Protein AF-A0A6J4XKE2-F1 (afdb_monomer_lite)

Sequence (55 aa):
MPRTSRMIIAEEKAVYHVMSRSSLDGFPLKDVEKDFMLDLIKRFSALYFTEILGF

Structure (mmCIF, N/CA/C/O backbone):
data_AF-A0A6J4XKE2-F1
#
_entry.id   AF-A0A6J4XKE2-F1
#
loop_
_atom_site.group_PDB
_atom_site.id
_atom_site.type_symbol
_atom_site.label_atom_id
_atom_site.label_alt_id
_atom_site.label_comp_id
_atom_site.label_asym_id
_atom_site.label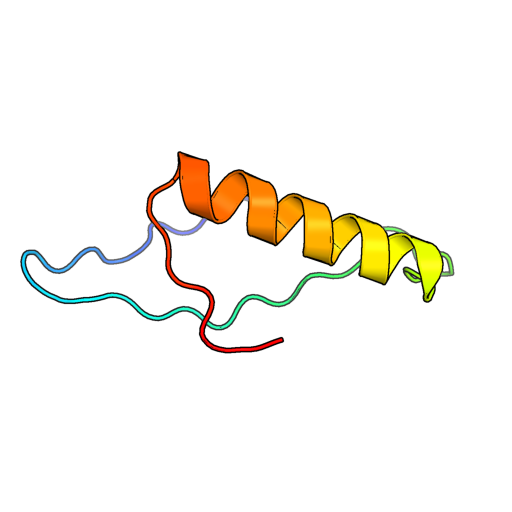_entity_id
_atom_site.label_seq_id
_atom_site.pdbx_PDB_ins_code
_atom_site.Cartn_x
_atom_site.Cart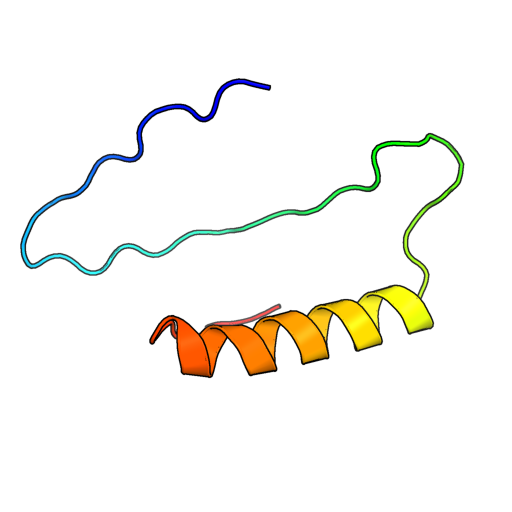n_y
_atom_site.Cartn_z
_atom_site.occupancy
_atom_site.B_iso_or_equiv
_atom_site.auth_seq_id
_atom_site.auth_comp_id
_atom_site.auth_asym_id
_atom_site.auth_atom_id
_atom_site.pdbx_PDB_model_num
ATOM 1 N N . MET A 1 1 ? 6.625 16.188 0.560 1.00 51.81 1 MET A N 1
ATOM 2 C CA . MET A 1 1 ? 5.214 16.579 0.769 1.00 51.81 1 MET A CA 1
ATOM 3 C C . MET A 1 1 ? 4.851 16.222 2.205 1.00 51.81 1 MET A C 1
ATOM 5 O O . MET A 1 1 ? 5.018 15.057 2.556 1.00 51.81 1 MET A O 1
ATOM 9 N N . PRO A 1 2 ? 4.489 17.186 3.067 1.00 54.34 2 PRO A N 1
ATOM 10 C CA . PRO A 1 2 ? 4.157 16.883 4.453 1.00 54.34 2 PRO A CA 1
ATOM 11 C C . PRO A 1 2 ? 2.902 16.008 4.498 1.00 54.34 2 PRO A C 1
ATOM 13 O O . PRO A 1 2 ? 1.934 16.262 3.783 1.00 54.34 2 PRO A O 1
ATOM 16 N N . ARG A 1 3 ? 2.928 14.948 5.308 1.00 70.50 3 ARG A N 1
ATOM 17 C CA . ARG A 1 3 ? 1.755 14.101 5.537 1.00 70.50 3 ARG A CA 1
ATOM 18 C C . ARG A 1 3 ? 0.813 14.852 6.473 1.00 70.50 3 ARG A C 1
ATOM 20 O O . ARG A 1 3 ? 1.144 15.023 7.642 1.00 70.50 3 ARG A O 1
ATOM 27 N N . THR A 1 4 ? -0.340 15.294 5.972 1.00 79.62 4 THR A N 1
ATOM 28 C CA . THR A 1 4 ? -1.431 15.787 6.825 1.00 79.62 4 THR A CA 1
ATOM 29 C C . THR A 1 4 ? -1.765 14.722 7.868 1.00 79.62 4 THR A C 1
ATOM 31 O O . THR A 1 4 ? -1.831 13.533 7.533 1.00 79.62 4 THR A O 1
ATOM 34 N N . SER A 1 5 ? -1.942 15.135 9.126 1.00 78.25 5 SER A N 1
ATOM 35 C CA . SER A 1 5 ? -2.324 14.208 10.192 1.00 78.25 5 SER A CA 1
ATOM 36 C C . SER A 1 5 ? -3.637 13.520 9.826 1.00 78.25 5 SER A C 1
ATOM 38 O O . SER A 1 5 ? -4.579 14.170 9.368 1.00 78.25 5 SER A O 1
ATOM 40 N N . ARG A 1 6 ? -3.691 12.198 9.990 1.00 76.50 6 ARG A N 1
ATOM 41 C CA . ARG A 1 6 ? -4.921 11.435 9.771 1.00 76.50 6 ARG A CA 1
ATOM 42 C C . ARG A 1 6 ? -5.760 11.512 11.038 1.00 76.50 6 ARG A C 1
ATOM 44 O O . ARG A 1 6 ? -5.233 11.319 12.129 1.00 76.50 6 ARG A O 1
ATOM 51 N N . MET A 1 7 ? -7.054 11.779 10.887 1.00 80.50 7 MET A N 1
ATOM 52 C CA . MET A 1 7 ? -8.001 11.669 11.993 1.00 80.50 7 MET A CA 1
ATOM 53 C C . MET A 1 7 ? -8.095 10.197 12.412 1.00 80.50 7 MET A C 1
ATOM 55 O O . MET A 1 7 ? -8.311 9.328 11.569 1.00 80.50 7 MET A O 1
ATOM 59 N N . ILE A 1 8 ? -7.908 9.929 13.702 1.00 82.12 8 ILE A N 1
ATOM 60 C CA . ILE A 1 8 ? -8.069 8.604 14.301 1.00 82.12 8 ILE A CA 1
ATOM 61 C C . ILE A 1 8 ? -9.238 8.713 15.270 1.00 82.12 8 ILE A C 1
ATOM 63 O O . ILE A 1 8 ? -9.158 9.454 16.248 1.00 82.12 8 ILE A O 1
ATOM 67 N N . ILE A 1 9 ? -10.320 8.000 14.975 1.00 84.31 9 ILE A N 1
ATOM 68 C CA . ILE A 1 9 ? -11.446 7.837 15.890 1.00 84.31 9 ILE A CA 1
ATOM 69 C C . ILE A 1 9 ? -11.253 6.472 16.540 1.00 84.31 9 ILE A C 1
ATOM 71 O O . ILE A 1 9 ? -11.120 5.468 15.840 1.00 84.31 9 ILE A O 1
ATOM 75 N N . ALA A 1 10 ? -11.141 6.450 17.866 1.00 83.00 10 ALA A N 1
ATOM 76 C CA . ALA A 1 10 ? -11.007 5.198 18.598 1.00 83.00 10 ALA A CA 1
ATOM 77 C C . ALA A 1 10 ? -12.228 4.302 18.327 1.00 83.00 10 ALA A C 1
ATOM 79 O O . ALA A 1 10 ? -13.334 4.811 18.179 1.00 83.00 10 ALA A O 1
ATOM 80 N N . GLU A 1 11 ? -12.003 2.987 18.253 1.00 84.81 11 GLU A N 1
ATOM 81 C CA . GLU A 1 11 ? -13.034 1.945 18.063 1.00 84.81 11 GLU A CA 1
ATOM 82 C C . GLU A 1 11 ? -13.715 1.900 16.681 1.00 84.81 11 GLU A C 1
ATOM 84 O O . GLU A 1 11 ? -14.397 0.926 16.369 1.00 84.81 11 GLU A O 1
ATOM 89 N N . GLU A 1 12 ? -13.456 2.873 15.808 1.00 85.56 12 GLU A N 1
ATOM 90 C CA . GLU A 1 12 ? -14.001 2.917 14.450 1.00 85.56 12 GLU A CA 1
ATOM 91 C C . GLU A 1 12 ? -13.020 2.360 13.409 1.00 85.56 12 GLU A C 1
ATOM 93 O O . GLU A 1 12 ? -11.812 2.625 13.431 1.00 85.56 12 GLU A O 1
ATOM 98 N N . LYS A 1 13 ? -13.545 1.606 12.435 1.00 85.06 13 LYS A N 1
ATOM 99 C CA . LYS A 1 13 ? -12.745 1.134 11.295 1.00 85.06 13 LYS A CA 1
ATOM 100 C C . LYS A 1 13 ? -12.570 2.266 10.285 1.00 85.06 13 LYS A C 1
ATOM 102 O O . LYS A 1 13 ? -13.539 2.770 9.727 1.00 85.06 13 LYS A O 1
ATOM 107 N N . ALA A 1 14 ? -11.322 2.616 9.981 1.00 88.44 14 ALA A N 1
ATOM 108 C CA . ALA A 1 14 ? -11.013 3.592 8.942 1.00 88.44 14 ALA A CA 1
ATOM 109 C C . ALA A 1 14 ? -10.796 2.905 7.585 1.00 88.44 14 ALA A C 1
ATOM 111 O O . ALA A 1 14 ? -9.893 2.081 7.434 1.00 88.44 14 ALA A O 1
ATOM 112 N N . VAL A 1 15 ? -11.591 3.289 6.585 1.00 89.75 15 VAL A N 1
ATOM 113 C CA . VAL A 1 15 ? -11.437 2.839 5.195 1.00 89.75 15 VAL A CA 1
ATOM 114 C C . VAL A 1 15 ? -10.848 3.974 4.365 1.00 89.75 15 VAL A C 1
ATOM 116 O O . VAL A 1 15 ? -11.341 5.100 4.399 1.00 89.75 15 VAL A O 1
ATOM 119 N N . TYR A 1 16 ? -9.791 3.680 3.608 1.00 88.00 16 TYR A N 1
ATOM 120 C CA . TYR A 1 16 ? -9.109 4.658 2.763 1.00 88.00 16 TYR A CA 1
ATOM 121 C C . TYR A 1 16 ? -9.119 4.214 1.305 1.00 88.00 16 TYR A C 1
ATOM 123 O O . TYR A 1 16 ? -8.726 3.093 0.993 1.00 88.00 16 TYR A O 1
ATOM 131 N N . HIS A 1 17 ? -9.473 5.133 0.407 1.00 90.25 17 HIS A N 1
ATOM 132 C CA . HIS A 1 17 ? -9.159 4.996 -1.009 1.00 90.25 17 HIS A CA 1
ATOM 133 C C . HIS A 1 17 ? -7.760 5.571 -1.262 1.00 90.25 17 HIS A C 1
ATOM 135 O O . HIS A 1 17 ? -7.513 6.754 -1.018 1.00 90.25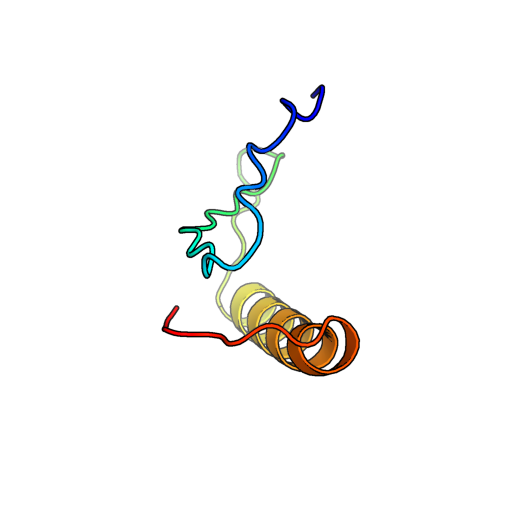 17 HIS A O 1
ATOM 141 N N . VAL A 1 18 ? -6.826 4.728 -1.700 1.00 87.88 18 VAL A N 1
ATOM 142 C CA . VAL A 1 18 ? -5.426 5.106 -1.923 1.00 87.88 18 VAL A CA 1
ATOM 143 C C . VAL A 1 18 ? -5.150 5.126 -3.418 1.00 87.88 18 VAL A C 1
ATOM 145 O O . VAL A 1 18 ? -5.305 4.115 -4.091 1.00 87.88 18 VAL A O 1
ATOM 148 N N . MET A 1 19 ? -4.691 6.269 -3.925 1.00 86.44 19 MET A N 1
ATOM 149 C CA . MET A 1 19 ? -4.243 6.417 -5.307 1.00 86.44 19 MET A CA 1
ATOM 150 C C . MET A 1 19 ? -2.738 6.680 -5.334 1.00 86.44 19 MET A C 1
ATOM 152 O O . MET A 1 19 ? -2.239 7.530 -4.595 1.00 86.44 19 MET A O 1
ATOM 156 N N . SER A 1 20 ? -2.025 5.957 -6.195 1.00 83.62 20 SER A N 1
ATOM 157 C CA . SER A 1 20 ? -0.592 6.138 -6.435 1.00 83.62 20 SER A CA 1
ATOM 158 C C . SER A 1 20 ? -0.363 6.691 -7.841 1.00 83.62 20 SER A C 1
ATOM 160 O O . SER A 1 20 ? -1.050 6.305 -8.786 1.00 83.62 20 SER A O 1
ATOM 162 N N . ARG A 1 21 ? 0.608 7.595 -7.986 1.00 84.50 21 ARG A N 1
ATOM 163 C CA . ARG A 1 21 ? 1.061 8.142 -9.272 1.00 84.50 21 ARG A CA 1
ATOM 164 C C . ARG A 1 21 ? 2.586 8.187 -9.268 1.00 84.50 21 ARG A C 1
ATOM 166 O O . ARG A 1 21 ? 3.179 8.517 -8.242 1.00 84.50 21 ARG A O 1
ATOM 173 N N . SER A 1 22 ? 3.216 7.872 -10.398 1.00 84.81 22 SER A N 1
ATOM 174 C CA . SER A 1 22 ? 4.658 8.063 -10.553 1.00 84.81 22 SER A CA 1
ATOM 175 C C . SER A 1 22 ? 5.009 9.554 -10.575 1.00 84.81 22 SER A C 1
ATOM 177 O O . SER A 1 22 ? 4.283 10.374 -11.131 1.00 84.81 22 SER A O 1
ATOM 179 N N . SER A 1 23 ? 6.123 9.917 -9.938 1.00 82.44 23 SER A N 1
ATOM 180 C CA . SER A 1 23 ? 6.534 11.322 -9.798 1.00 82.44 23 SER A CA 1
ATOM 181 C C . SER A 1 23 ? 7.153 11.917 -11.063 1.00 82.44 23 SER A C 1
ATOM 183 O O . SER A 1 23 ? 7.278 13.134 -11.148 1.00 82.44 23 SER A O 1
ATOM 185 N N . LEU A 1 24 ? 7.599 11.074 -12.001 1.00 82.12 24 LEU A N 1
ATOM 186 C CA . LEU A 1 24 ? 8.270 11.501 -13.224 1.00 82.12 24 LEU A CA 1
ATOM 187 C C . LEU A 1 24 ? 7.305 11.432 -14.407 1.00 82.12 24 LEU A C 1
ATOM 189 O O . LEU A 1 24 ? 6.782 10.361 -14.734 1.00 82.12 24 LEU A O 1
ATOM 193 N N . ASP A 1 25 ? 7.118 12.569 -15.068 1.00 78.44 25 ASP A N 1
ATOM 194 C CA . ASP A 1 25 ? 6.352 12.642 -16.306 1.00 78.44 25 ASP A CA 1
ATOM 195 C C . ASP A 1 25 ? 6.990 11.756 -17.387 1.00 78.44 25 ASP A C 1
ATOM 197 O O . ASP A 1 25 ? 8.209 11.706 -17.548 1.00 78.44 25 ASP A O 1
ATOM 201 N N . GLY A 1 26 ? 6.158 11.011 -18.119 1.00 81.62 26 GLY A N 1
ATOM 202 C CA . GLY A 1 26 ? 6.611 10.083 -19.163 1.00 81.62 26 GLY A CA 1
ATOM 203 C C . GLY A 1 26 ? 7.049 8.700 -18.667 1.00 81.62 26 GLY A C 1
ATOM 204 O O . GLY A 1 26 ? 7.337 7.837 -19.495 1.00 81.62 26 GLY A O 1
ATOM 205 N N . PHE A 1 27 ? 7.031 8.445 -17.352 1.00 81.44 27 PHE A N 1
ATOM 206 C CA . PHE A 1 27 ? 7.324 7.124 -16.782 1.00 81.44 27 PHE A CA 1
ATOM 207 C C . PHE A 1 27 ? 6.116 6.547 -16.016 1.00 81.44 27 PHE A C 1
ATOM 209 O O . PHE A 1 27 ? 6.145 6.431 -14.785 1.00 81.44 27 PHE A O 1
ATOM 216 N N . PRO A 1 28 ? 5.000 6.234 -16.706 1.00 85.56 28 PRO A N 1
ATOM 217 C CA . PRO A 1 28 ? 3.865 5.583 -16.067 1.00 85.56 28 PRO A CA 1
ATOM 218 C C . PRO A 1 28 ? 4.230 4.146 -15.680 1.00 85.56 28 PRO A C 1
ATOM 220 O O . PRO A 1 28 ? 4.933 3.462 -16.424 1.00 85.56 28 PRO A O 1
ATOM 223 N N . LEU A 1 29 ? 3.708 3.678 -14.542 1.00 88.19 29 LEU A N 1
ATOM 224 C CA . LEU A 1 29 ? 3.743 2.254 -14.201 1.00 88.19 29 LEU A CA 1
ATOM 225 C C . LEU A 1 29 ? 2.983 1.487 -15.288 1.00 88.19 29 LEU A C 1
ATOM 227 O O . LEU A 1 29 ? 1.799 1.763 -15.522 1.00 88.19 29 LEU A O 1
ATOM 231 N N . LYS A 1 30 ? 3.665 0.566 -15.968 1.00 89.38 30 LYS A N 1
ATOM 232 C CA . LYS A 1 30 ? 3.050 -0.332 -16.944 1.00 89.38 30 LYS A CA 1
ATOM 233 C C . LYS A 1 30 ? 2.591 -1.591 -16.210 1.00 89.38 30 LYS A C 1
ATOM 235 O O . LYS A 1 30 ? 2.580 -1.639 -14.980 1.00 89.38 30 LYS A O 1
ATOM 240 N N . ASP A 1 31 ? 2.131 -2.581 -16.958 1.00 92.94 31 ASP A N 1
ATOM 241 C CA . ASP A 1 31 ? 1.423 -3.727 -16.384 1.00 92.94 31 ASP A CA 1
ATOM 242 C C . ASP A 1 31 ? 2.312 -4.532 -15.424 1.00 92.94 31 ASP A C 1
ATOM 244 O O . ASP A 1 31 ? 1.904 -4.812 -14.302 1.00 92.94 31 ASP A O 1
ATOM 248 N N . VAL A 1 32 ? 3.579 -4.763 -15.788 1.00 94.88 32 VAL A N 1
ATOM 249 C CA . VAL A 1 32 ? 4.537 -5.497 -14.942 1.00 94.88 32 VAL A CA 1
ATOM 250 C C . VAL A 1 32 ? 4.791 -4.779 -13.615 1.00 94.88 32 VAL A C 1
ATOM 252 O O . VAL A 1 32 ? 4.791 -5.409 -12.556 1.00 94.88 32 VAL A O 1
ATOM 255 N N . GLU A 1 33 ? 5.006 -3.460 -13.636 1.00 92.06 33 GLU A N 1
ATOM 256 C CA . GLU A 1 33 ? 5.247 -2.719 -12.398 1.00 92.06 33 GLU A CA 1
ATOM 257 C C . GLU A 1 33 ? 3.985 -2.622 -11.531 1.00 92.06 33 GLU A C 1
ATOM 259 O O . GLU A 1 33 ? 4.089 -2.614 -10.302 1.00 92.06 33 GLU A O 1
ATOM 264 N N . LYS A 1 34 ? 2.795 -2.571 -12.144 1.00 91.12 34 LYS A N 1
ATOM 265 C CA . LYS A 1 34 ? 1.516 -2.597 -11.421 1.00 91.12 34 LYS A CA 1
ATOM 266 C C . LYS A 1 34 ? 1.287 -3.932 -10.723 1.00 91.12 34 LYS A C 1
ATOM 268 O O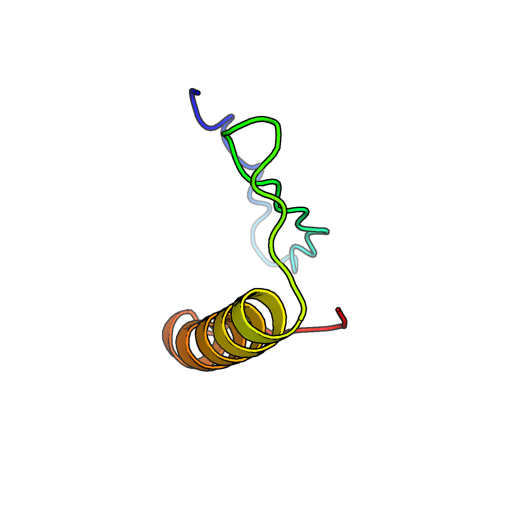 . LYS A 1 34 ? 0.929 -3.921 -9.546 1.00 91.12 34 LYS A O 1
ATOM 273 N N . ASP A 1 35 ? 1.539 -5.044 -11.405 1.00 95.12 35 ASP A N 1
ATOM 274 C CA . ASP A 1 35 ? 1.390 -6.385 -10.834 1.00 95.12 35 ASP A CA 1
ATOM 275 C C . ASP A 1 35 ? 2.342 -6.578 -9.649 1.00 95.12 35 ASP A C 1
ATOM 277 O O . ASP A 1 35 ? 1.917 -6.947 -8.552 1.00 95.12 35 ASP A O 1
ATOM 281 N N . PHE A 1 36 ? 3.615 -6.201 -9.820 1.00 95.38 36 PHE A N 1
ATOM 282 C CA . PHE A 1 36 ? 4.590 -6.234 -8.731 1.00 95.38 36 PHE A CA 1
ATOM 283 C C . PHE A 1 36 ? 4.166 -5.355 -7.546 1.00 95.38 36 PHE A C 1
ATOM 285 O O . PHE A 1 36 ? 4.275 -5.765 -6.388 1.00 95.38 36 PHE A O 1
ATOM 292 N N . MET A 1 37 ? 3.670 -4.142 -7.811 1.00 93.31 37 MET A N 1
ATOM 293 C CA . MET A 1 37 ? 3.193 -3.241 -6.762 1.00 93.31 37 MET A CA 1
ATOM 294 C C . MET A 1 37 ? 1.997 -3.837 -6.011 1.00 93.31 37 MET A C 1
ATOM 296 O O . MET A 1 37 ? 1.937 -3.725 -4.786 1.00 93.31 37 MET A O 1
ATOM 300 N N . LEU A 1 38 ? 1.064 -4.486 -6.709 1.00 93.69 38 LEU A N 1
ATOM 301 C CA . LEU A 1 38 ? -0.087 -5.136 -6.089 1.00 93.69 38 LEU A CA 1
ATOM 302 C C . LEU A 1 38 ? 0.348 -6.281 -5.166 1.00 93.69 38 LEU A C 1
ATOM 304 O O . LEU A 1 38 ? -0.132 -6.377 -4.034 1.00 93.69 38 LEU A O 1
ATOM 308 N N . ASP A 1 39 ? 1.288 -7.113 -5.606 1.00 96.00 39 ASP A N 1
ATOM 309 C CA . ASP A 1 39 ? 1.828 -8.203 -4.789 1.00 96.00 39 ASP A CA 1
ATOM 310 C C . ASP A 1 39 ? 2.614 -7.687 -3.580 1.00 96.00 39 ASP A C 1
ATOM 312 O O . ASP A 1 39 ? 2.499 -8.225 -2.473 1.00 96.00 39 ASP A O 1
ATOM 316 N N . LEU A 1 40 ? 3.347 -6.583 -3.748 1.00 95.56 40 LEU A N 1
ATOM 317 C CA . LEU A 1 40 ? 4.000 -5.883 -2.649 1.00 95.56 40 LEU A CA 1
ATOM 318 C C . LEU A 1 40 ? 2.970 -5.402 -1.615 1.00 95.56 40 LEU A C 1
ATOM 320 O O . LEU A 1 40 ? 3.138 -5.650 -0.421 1.00 95.56 40 LEU A O 1
ATOM 324 N N . ILE A 1 41 ? 1.881 -4.766 -2.059 1.00 94.94 41 ILE A N 1
ATOM 325 C CA . ILE A 1 41 ? 0.806 -4.285 -1.179 1.00 94.94 41 ILE A CA 1
ATOM 326 C C . ILE A 1 41 ? 0.171 -5.452 -0.414 1.00 94.94 41 ILE A C 1
ATOM 328 O O . ILE A 1 41 ? 0.038 -5.362 0.806 1.00 94.94 41 ILE A O 1
ATOM 332 N N . LYS A 1 42 ? -0.152 -6.565 -1.086 1.00 94.75 42 LYS A N 1
ATOM 333 C CA . LYS A 1 42 ? -0.697 -7.776 -0.441 1.00 94.75 42 LYS A CA 1
ATOM 334 C C . LYS A 1 42 ? 0.256 -8.361 0.602 1.00 94.75 42 LYS A C 1
ATOM 336 O O . LYS A 1 42 ? -0.171 -8.779 1.674 1.00 94.75 42 LYS A O 1
ATOM 341 N N . ARG A 1 43 ? 1.563 -8.373 0.329 1.00 96.50 43 ARG A N 1
ATOM 342 C CA . ARG A 1 43 ? 2.561 -8.855 1.294 1.00 96.50 43 ARG A CA 1
ATOM 343 C C . ARG A 1 43 ? 2.613 -7.976 2.542 1.00 96.50 43 ARG A C 1
ATOM 345 O O . ARG A 1 43 ? 2.701 -8.489 3.655 1.00 96.50 43 ARG A O 1
ATOM 352 N N . PHE A 1 44 ? 2.574 -6.658 2.368 1.00 96.69 44 PHE A N 1
ATOM 353 C CA . PHE A 1 44 ? 2.633 -5.721 3.487 1.00 96.69 44 PHE A CA 1
ATOM 354 C C . PHE A 1 44 ? 1.309 -5.591 4.241 1.00 96.69 44 PHE A C 1
ATOM 356 O O . PHE A 1 44 ? 1.342 -5.279 5.430 1.00 96.69 44 PHE A O 1
ATOM 363 N N . SER A 1 45 ? 0.162 -5.874 3.618 1.00 95.31 45 SER A N 1
ATOM 364 C CA . SER A 1 45 ? -1.125 -5.859 4.323 1.00 95.31 45 SER A CA 1
ATOM 365 C C . SER A 1 45 ? -1.169 -6.904 5.439 1.00 95.31 45 SER A C 1
ATOM 367 O O . SER A 1 45 ? -1.670 -6.618 6.523 1.00 95.31 45 SER A O 1
ATOM 369 N N . ALA A 1 46 ? -0.538 -8.065 5.232 1.00 94.69 46 ALA A N 1
ATOM 370 C CA . ALA A 1 46 ? -0.349 -9.068 6.278 1.00 94.69 46 ALA A CA 1
ATOM 371 C C . ALA A 1 46 ? 0.532 -8.560 7.435 1.00 94.69 46 ALA A C 1
ATOM 373 O O . ALA A 1 46 ? 0.247 -8.851 8.593 1.00 94.69 46 ALA A O 1
ATOM 374 N N . LEU A 1 47 ? 1.580 -7.779 7.141 1.00 96.25 47 LEU A N 1
ATOM 375 C CA . LEU A 1 47 ? 2.481 -7.228 8.162 1.00 96.25 47 LEU A CA 1
ATOM 376 C C . LEU A 1 47 ? 1.822 -6.113 8.986 1.00 96.25 47 LEU A C 1
ATOM 378 O O . LEU A 1 47 ? 2.060 -6.009 10.186 1.00 96.25 47 LEU A O 1
ATOM 382 N N . TYR A 1 48 ? 1.018 -5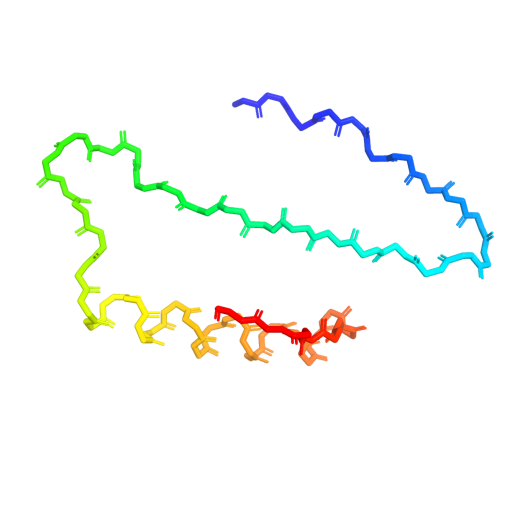.268 8.340 1.00 93.94 48 TYR A N 1
ATOM 383 C CA . TYR A 1 48 ? 0.355 -4.128 8.977 1.00 93.94 48 TYR A CA 1
ATOM 384 C C . TYR A 1 48 ? -1.074 -4.424 9.439 1.00 93.94 48 TYR A C 1
ATOM 386 O O . TYR A 1 48 ? -1.757 -3.509 9.896 1.00 93.94 48 TYR A O 1
ATOM 394 N N . PHE A 1 49 ? -1.516 -5.681 9.339 1.00 92.81 49 PHE A N 1
ATOM 395 C CA . PHE A 1 49 ? -2.855 -6.129 9.723 1.00 92.81 49 PHE A CA 1
ATOM 396 C C . PHE A 1 49 ? -3.972 -5.303 9.064 1.00 92.81 49 PHE A C 1
ATOM 398 O O . PHE A 1 49 ? -4.965 -4.952 9.701 1.00 92.81 49 PHE A O 1
ATOM 405 N N . THR A 1 50 ? -3.800 -4.969 7.782 1.00 93.19 50 THR A N 1
ATOM 406 C CA . THR A 1 50 ? -4.797 -4.235 6.997 1.00 93.19 50 THR A CA 1
ATOM 407 C C . THR A 1 50 ? -5.533 -5.156 6.033 1.00 93.19 50 THR A C 1
ATOM 409 O O . THR A 1 50 ? -4.974 -6.108 5.489 1.00 93.19 50 THR A O 1
ATOM 412 N N . GLU A 1 51 ? -6.804 -4.847 5.794 1.00 94.69 51 GLU A N 1
ATOM 413 C CA . GLU A 1 51 ? -7.653 -5.560 4.842 1.00 94.69 51 GLU A CA 1
ATOM 414 C C . GLU A 1 51 ? -7.690 -4.810 3.502 1.00 94.69 51 GLU A C 1
ATOM 416 O O . GLU A 1 51 ? -7.816 -3.583 3.469 1.00 94.69 51 GLU A O 1
ATOM 421 N N . ILE A 1 52 ? -7.558 -5.541 2.391 1.00 94.19 52 ILE A N 1
ATOM 422 C CA . ILE A 1 52 ? -7.659 -4.987 1.035 1.00 94.19 52 ILE A CA 1
ATOM 423 C C . ILE A 1 52 ? -9.065 -5.279 0.518 1.00 94.19 52 ILE A C 1
ATOM 425 O O . ILE A 1 52 ? -9.404 -6.432 0.270 1.00 94.19 52 ILE A O 1
ATOM 429 N N . LEU A 1 53 ? -9.867 -4.228 0.342 1.00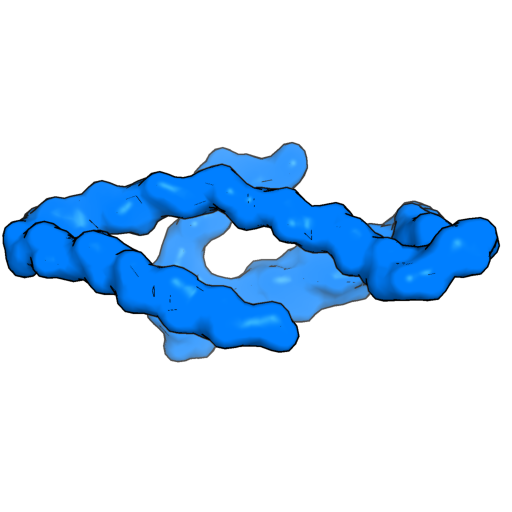 94.31 53 LEU A N 1
ATOM 430 C CA . LEU A 1 53 ? -11.262 -4.347 -0.101 1.00 94.31 53 LEU A CA 1
ATOM 431 C C . LEU A 1 53 ? -11.410 -4.391 -1.634 1.00 94.31 53 LEU A C 1
ATOM 433 O O . LEU A 1 53 ? -12.429 -4.856 -2.135 1.00 94.31 53 LEU A O 1
ATOM 437 N N . GLY A 1 54 ? -10.414 -3.902 -2.377 1.00 90.50 54 GLY A N 1
ATOM 438 C CA . GLY A 1 54 ? -10.416 -3.859 -3.841 1.00 90.50 54 GLY A CA 1
ATOM 439 C C . GLY A 1 54 ? -9.207 -3.109 -4.407 1.00 90.50 54 GLY A C 1
ATOM 440 O O . GLY A 1 54 ? -8.467 -2.470 -3.653 1.00 90.50 54 GLY A O 1
ATOM 441 N N . PHE A 1 55 ? -9.014 -3.210 -5.722 1.00 87.44 55 PHE A N 1
ATOM 442 C CA . PHE A 1 55 ? -7.984 -2.527 -6.511 1.00 87.44 55 PHE A CA 1
ATOM 443 C C . PHE A 1 55 ? -8.530 -2.162 -7.892 1.00 87.44 55 PHE A C 1
ATOM 445 O O . PHE A 1 55 ? -9.373 -2.931 -8.407 1.00 87.44 55 PHE A O 1
#

Radius of gyration: 14.18 Å; chains: 1; bounding box: 22×26×38 Å

Secondary structure (DSSP, 8-state):
---PPPP--TTPPP--------SSTT----HHHHHHHHHHHHHHHHHHT------

pLDDT: mean 87.26, std 9.02, range [51.81, 96.69]

Foldseek 3Di:
DDDDDDDDDPPDDDDDDDDDADPDPPDGQDPVNVVVVVVVVVVVCVVVVHDDPDD